Protein AF-A0A918YPI5-F1 (afdb_monomer_lite)

Structure (mmCIF, N/CA/C/O backbone):
data_AF-A0A918YPI5-F1
#
_entry.id   AF-A0A918YPI5-F1
#
loo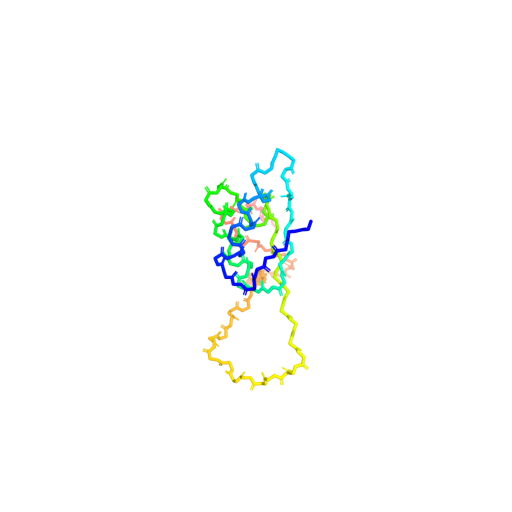p_
_atom_site.group_PDB
_atom_site.id
_atom_site.type_symbol
_atom_site.label_atom_id
_atom_site.label_alt_id
_atom_site.label_comp_id
_atom_site.label_asym_id
_atom_site.label_entity_id
_atom_site.label_seq_id
_atom_site.pdbx_PDB_ins_code
_atom_site.Cartn_x
_atom_site.Cartn_y
_atom_site.Cartn_z
_atom_site.occupancy
_atom_site.B_iso_or_equiv
_atom_site.auth_seq_id
_atom_site.auth_comp_id
_atom_site.auth_asym_id
_atom_site.auth_atom_id
_atom_site.pdbx_PDB_model_num
ATOM 1 N N . MET A 1 1 ? -10.553 8.796 -3.386 1.00 80.19 1 MET A N 1
ATOM 2 C CA . MET A 1 1 ? -9.413 8.708 -4.328 1.00 80.19 1 MET A CA 1
ATOM 3 C C . MET A 1 1 ? -8.323 9.643 -3.834 1.00 80.19 1 MET A C 1
ATOM 5 O O . MET A 1 1 ? -8.571 10.841 -3.784 1.00 80.19 1 MET A O 1
ATOM 9 N N . VAL A 1 2 ? -7.170 9.105 -3.426 1.00 91.50 2 VAL A N 1
ATOM 10 C CA . VAL A 1 2 ? -6.029 9.889 -2.917 1.00 91.50 2 VAL A CA 1
ATOM 11 C C . VAL A 1 2 ? -5.046 10.130 -4.058 1.00 91.50 2 VAL A C 1
ATOM 13 O O . VAL A 1 2 ? -4.712 9.202 -4.792 1.00 91.50 2 VAL A O 1
ATOM 16 N N . LYS A 1 3 ? -4.615 11.380 -4.243 1.00 93.81 3 LYS A N 1
ATOM 17 C CA . LYS A 1 3 ? -3.623 11.747 -5.262 1.00 93.81 3 LYS A CA 1
ATOM 18 C C . LYS A 1 3 ? -2.233 11.694 -4.640 1.00 93.81 3 LYS A C 1
ATOM 20 O O . LYS A 1 3 ? -1.996 12.351 -3.635 1.00 93.81 3 LYS A O 1
ATOM 25 N N . THR A 1 4 ? -1.325 10.932 -5.241 1.00 95.12 4 THR A N 1
ATOM 26 C CA . THR A 1 4 ? 0.034 10.736 -4.724 1.00 95.12 4 THR A CA 1
ATOM 27 C C . THR A 1 4 ? 1.000 10.387 -5.859 1.00 95.12 4 THR A C 1
ATOM 29 O O . THR A 1 4 ? 0.563 10.059 -6.964 1.00 95.12 4 THR A O 1
ATOM 32 N N . GLN A 1 5 ? 2.307 10.479 -5.610 1.00 96.56 5 GLN A N 1
ATOM 33 C CA . GLN A 1 5 ? 3.330 10.157 -6.610 1.00 96.56 5 GLN A CA 1
ATOM 34 C C . GLN A 1 5 ? 3.470 8.644 -6.803 1.00 96.56 5 GLN A C 1
ATOM 36 O O . GLN A 1 5 ? 3.182 7.860 -5.898 1.00 96.56 5 GLN A O 1
ATOM 41 N N . LEU A 1 6 ? 3.954 8.225 -7.973 1.00 94.25 6 LEU A N 1
ATOM 42 C CA . LEU A 1 6 ? 4.098 6.816 -8.372 1.00 94.25 6 LEU A CA 1
ATOM 43 C C . LEU A 1 6 ? 5.317 6.112 -7.731 1.00 94.25 6 LEU A C 1
ATOM 45 O O . LEU A 1 6 ? 5.947 5.257 -8.354 1.00 94.25 6 LEU A O 1
ATOM 49 N N . THR A 1 7 ? 5.667 6.477 -6.494 1.00 96.19 7 THR A N 1
ATOM 50 C CA . THR A 1 7 ? 6.766 5.871 -5.724 1.00 96.19 7 THR A CA 1
ATOM 51 C C . THR A 1 7 ? 6.227 5.024 -4.575 1.00 96.19 7 THR A C 1
ATOM 53 O O . THR A 1 7 ? 5.065 5.146 -4.175 1.00 96.19 7 THR A O 1
ATOM 56 N N . ARG A 1 8 ? 7.081 4.164 -4.014 1.00 97.56 8 ARG A N 1
ATOM 57 C CA . ARG A 1 8 ? 6.708 3.300 -2.890 1.00 97.56 8 ARG A CA 1
ATOM 58 C C . ARG A 1 8 ? 6.417 4.093 -1.623 1.00 97.56 8 ARG A C 1
ATOM 60 O O . ARG A 1 8 ? 5.441 3.804 -0.941 1.00 97.56 8 ARG A O 1
ATOM 67 N N . GLU A 1 9 ? 7.238 5.090 -1.321 1.00 98.31 9 GLU A N 1
ATOM 68 C CA . GLU A 1 9 ? 7.129 5.930 -0.123 1.00 98.31 9 GLU A CA 1
ATOM 69 C C . GLU A 1 9 ? 5.804 6.698 -0.130 1.00 98.31 9 GLU A C 1
ATOM 71 O O . GLU A 1 9 ? 5.063 6.704 0.847 1.00 98.31 9 GLU A O 1
ATOM 76 N N . HIS A 1 10 ? 5.463 7.274 -1.282 1.00 97.94 10 HIS A N 1
ATOM 77 C CA . HIS A 1 10 ? 4.219 8.005 -1.490 1.00 97.94 10 HIS A CA 1
ATOM 78 C C . HIS A 1 10 ? 2.986 7.092 -1.496 1.00 97.94 10 HIS A C 1
ATOM 80 O O . HIS A 1 10 ? 1.926 7.488 -1.003 1.00 97.94 10 HIS A O 1
ATOM 86 N N . GLY A 1 11 ? 3.121 5.867 -2.017 1.00 97.25 11 GLY A N 1
ATOM 87 C CA . GLY A 1 11 ? 2.098 4.828 -1.903 1.00 97.25 11 GLY A CA 1
ATOM 88 C C . GLY A 1 11 ? 1.859 4.401 -0.455 1.00 97.25 11 GLY A C 1
ATOM 89 O O . GLY A 1 11 ? 0.711 4.271 -0.044 1.00 97.25 11 GLY A O 1
ATOM 90 N N . TYR A 1 12 ? 2.925 4.260 0.337 1.00 98.31 12 TYR A N 1
ATOM 91 C CA . TYR A 1 12 ? 2.845 3.963 1.767 1.00 98.31 12 TYR A CA 1
ATOM 92 C C . TYR A 1 12 ? 2.112 5.073 2.528 1.00 98.31 12 TYR A C 1
ATOM 94 O O . TYR A 1 12 ? 1.144 4.792 3.228 1.00 98.31 12 TYR A O 1
ATOM 102 N N . THR A 1 13 ? 2.500 6.341 2.351 1.00 98.19 13 THR A N 1
ATOM 103 C CA . THR A 1 13 ? 1.839 7.461 3.043 1.00 98.19 13 THR A CA 1
ATOM 104 C C . THR A 1 13 ? 0.348 7.540 2.706 1.00 98.19 13 THR A C 1
ATOM 106 O O . THR A 1 13 ? -0.476 7.669 3.609 1.00 98.19 13 THR A O 1
ATOM 109 N N . ALA A 1 14 ? -0.015 7.394 1.427 1.00 97.69 14 ALA A N 1
ATOM 110 C CA . ALA A 1 14 ? -1.417 7.385 1.007 1.00 97.69 14 ALA A CA 1
ATOM 111 C C . ALA A 1 14 ? -2.191 6.172 1.558 1.00 97.69 14 ALA A C 1
ATOM 113 O O . ALA A 1 14 ? -3.363 6.289 1.917 1.00 97.69 14 ALA A O 1
ATOM 114 N N . ALA A 1 15 ? -1.548 5.006 1.646 1.00 97.62 15 ALA A N 1
ATOM 115 C CA . ALA A 1 15 ? -2.153 3.817 2.230 1.00 97.62 15 ALA A CA 1
ATOM 116 C C . ALA A 1 15 ? -2.354 3.955 3.744 1.00 97.62 15 ALA A C 1
ATOM 118 O O . ALA A 1 15 ? -3.385 3.513 4.239 1.00 97.62 15 ALA A O 1
ATOM 119 N N . VAL A 1 16 ? -1.433 4.595 4.475 1.00 97.75 16 VAL A N 1
ATOM 120 C CA . VAL A 1 16 ? -1.613 4.892 5.909 1.00 97.75 16 VAL A CA 1
ATOM 121 C C . VAL A 1 16 ? -2.855 5.750 6.114 1.00 97.75 16 VAL A C 1
ATOM 123 O O . VAL A 1 16 ? -3.683 5.419 6.961 1.00 97.75 16 VAL A O 1
ATOM 126 N N . GLU A 1 17 ? -3.019 6.803 5.312 1.00 96.00 17 GLU A N 1
ATOM 127 C CA . GLU A 1 17 ? -4.190 7.681 5.372 1.00 96.00 17 GLU A CA 1
ATOM 128 C C . GLU A 1 17 ? -5.490 6.900 5.132 1.00 96.00 17 GLU A C 1
ATOM 130 O O . GLU A 1 17 ? -6.407 6.958 5.949 1.00 96.00 17 GLU A O 1
ATOM 135 N N . LEU A 1 18 ? -5.551 6.113 4.053 1.00 96.69 18 LEU A N 1
ATOM 136 C CA . LEU A 1 18 ? -6.746 5.347 3.686 1.00 96.69 18 LEU A CA 1
ATOM 137 C C . LEU A 1 18 ? -7.070 4.222 4.670 1.00 96.69 18 LEU A C 1
ATOM 139 O O . LEU A 1 18 ? -8.233 4.015 5.012 1.00 96.69 18 LEU A O 1
ATOM 143 N N . LEU A 1 19 ? -6.062 3.467 5.104 1.00 96.75 19 LEU A N 1
ATOM 144 C CA . LEU A 1 19 ? -6.263 2.271 5.921 1.00 96.75 19 LEU A CA 1
ATOM 145 C C . LEU A 1 19 ? -6.465 2.584 7.409 1.00 96.75 19 LEU A C 1
ATOM 147 O O . LEU A 1 19 ? -6.860 1.692 8.159 1.00 96.75 19 LEU A O 1
ATOM 151 N N . SER A 1 20 ? -6.239 3.833 7.823 1.00 95.06 20 SER A N 1
ATOM 152 C CA . SER A 1 20 ? -6.506 4.313 9.187 1.00 95.06 20 SER A CA 1
ATOM 153 C C . SER A 1 20 ? -7.888 4.957 9.351 1.00 95.06 20 SER A C 1
ATOM 155 O O . SER A 1 20 ? -8.235 5.379 10.454 1.00 95.06 20 SER A O 1
ATOM 157 N N . LEU A 1 21 ? -8.685 5.055 8.280 1.00 95.50 21 LEU A N 1
ATOM 158 C CA . LEU A 1 21 ? -10.051 5.572 8.358 1.00 95.50 21 LEU A CA 1
ATOM 159 C C . LEU A 1 21 ? -10.932 4.676 9.237 1.00 95.50 21 LEU A C 1
ATOM 161 O O . LEU A 1 21 ? -10.774 3.457 9.261 1.00 95.50 21 LEU A O 1
ATOM 165 N N . THR A 1 22 ? -11.903 5.285 9.926 1.00 94.50 22 THR A N 1
ATOM 166 C CA . THR A 1 22 ? -12.896 4.544 10.721 1.00 94.50 22 THR A CA 1
ATOM 167 C C . THR A 1 22 ? -13.691 3.576 9.849 1.00 94.50 22 THR A C 1
ATOM 169 O O . THR A 1 22 ? -13.857 2.417 10.218 1.00 94.50 22 THR A O 1
ATOM 172 N N . ASP A 1 23 ? -14.136 4.042 8.679 1.00 94.44 23 ASP A N 1
ATOM 173 C CA . ASP A 1 23 ? -14.693 3.190 7.630 1.00 94.44 23 ASP A CA 1
ATOM 174 C C . ASP A 1 23 ? -13.583 2.828 6.638 1.00 94.44 23 ASP A C 1
ATOM 176 O O . ASP A 1 23 ? -13.340 3.505 5.634 1.00 94.44 23 ASP A O 1
ATOM 180 N N . ARG A 1 24 ? -12.806 1.812 7.013 1.00 95.88 24 ARG A N 1
ATOM 181 C CA . ARG A 1 24 ? -11.619 1.385 6.277 1.00 95.88 24 ARG A CA 1
ATOM 182 C C . ARG A 1 24 ? -12.002 0.627 4.998 1.00 95.88 24 ARG A C 1
ATOM 184 O O . ARG A 1 24 ? -12.761 -0.340 5.081 1.00 95.88 24 ARG A O 1
ATOM 191 N N . PRO A 1 25 ? -11.392 0.934 3.838 1.00 96.69 25 PRO A N 1
ATOM 192 C CA . PRO A 1 25 ? -11.630 0.168 2.620 1.00 96.69 25 PRO A CA 1
ATOM 193 C C . PRO A 1 25 ? -11.103 -1.272 2.729 1.00 96.69 25 PRO A C 1
ATOM 195 O O . PRO A 1 25 ? -10.035 -1.526 3.285 1.00 96.69 25 PRO A O 1
ATOM 198 N N . THR A 1 26 ? -11.827 -2.217 2.128 1.00 97.38 26 THR A N 1
ATOM 199 C CA . THR A 1 26 ? -11.428 -3.636 2.022 1.00 97.38 26 THR A CA 1
ATOM 200 C C . THR A 1 26 ? -10.609 -3.937 0.768 1.00 97.38 26 THR A C 1
ATOM 202 O O . THR A 1 26 ? -10.085 -5.040 0.620 1.00 97.38 26 THR A O 1
ATOM 205 N N . ALA A 1 27 ? -10.467 -2.967 -0.138 1.00 96.69 27 ALA A N 1
ATOM 206 C CA . ALA A 1 27 ? -9.648 -3.085 -1.334 1.00 96.69 27 ALA A CA 1
ATOM 207 C C . ALA A 1 27 ? -9.000 -1.748 -1.712 1.00 96.69 27 ALA A C 1
ATOM 209 O O . ALA A 1 27 ? -9.621 -0.690 -1.591 1.00 96.69 27 ALA A O 1
ATOM 210 N N . VAL A 1 28 ? -7.765 -1.805 -2.211 1.00 96.25 28 VAL A N 1
ATOM 211 C CA . VAL A 1 28 ? -7.024 -0.653 -2.736 1.00 96.25 28 VAL A CA 1
ATOM 212 C C . VAL A 1 28 ? -6.526 -0.967 -4.143 1.00 96.25 28 VAL A C 1
ATOM 214 O O . VAL A 1 28 ? -5.860 -1.977 -4.371 1.00 96.25 28 VAL A O 1
ATOM 217 N N . PHE A 1 29 ? -6.829 -0.063 -5.073 1.00 95.94 29 PHE A N 1
ATOM 218 C CA . PHE A 1 29 ? -6.247 -0.036 -6.411 1.00 95.94 29 PHE A CA 1
ATOM 219 C C . PHE A 1 29 ? -5.135 1.006 -6.453 1.00 95.94 29 PHE A C 1
ATOM 221 O O . PHE A 1 29 ? -5.349 2.155 -6.054 1.00 95.94 29 PHE A O 1
ATOM 228 N N . THR A 1 30 ? -3.967 0.617 -6.950 1.00 95.81 30 THR A N 1
ATOM 229 C CA . THR A 1 30 ? -2.822 1.510 -7.131 1.00 95.81 30 THR A CA 1
ATOM 230 C C . THR A 1 30 ? -2.490 1.677 -8.606 1.00 95.81 30 THR A C 1
ATOM 232 O O . THR A 1 30 ? -2.750 0.797 -9.425 1.00 95.81 30 THR A O 1
ATOM 235 N N . ALA A 1 31 ? -1.915 2.828 -8.949 1.00 93.00 31 ALA A N 1
ATOM 236 C CA . ALA A 1 31 ? -1.616 3.188 -10.334 1.00 93.00 31 ALA A CA 1
ATOM 237 C C . ALA A 1 31 ? -0.297 2.595 -10.857 1.00 93.00 31 ALA A C 1
ATOM 239 O O . ALA A 1 31 ? 0.040 2.840 -12.009 1.00 93.00 31 ALA A O 1
ATOM 240 N N . ASN A 1 32 ? 0.462 1.901 -10.001 1.00 92.69 32 ASN A N 1
ATOM 241 C CA . ASN A 1 32 ? 1.587 1.033 -10.353 1.00 92.69 32 ASN A CA 1
ATOM 242 C C . ASN A 1 32 ? 1.932 0.077 -9.199 1.00 92.69 32 ASN A C 1
ATOM 244 O O . ASN A 1 32 ? 1.395 0.182 -8.086 1.00 92.69 32 ASN A O 1
ATOM 248 N N . ASP A 1 33 ? 2.876 -0.825 -9.461 1.00 93.56 33 ASP A N 1
ATOM 249 C CA . ASP A 1 33 ? 3.345 -1.820 -8.492 1.00 93.56 33 ASP A CA 1
ATOM 250 C C . ASP A 1 33 ? 4.160 -1.202 -7.349 1.00 93.56 33 ASP A C 1
ATOM 252 O O . ASP A 1 33 ? 4.117 -1.687 -6.219 1.00 93.56 33 ASP A O 1
ATOM 256 N N . MET A 1 34 ? 4.866 -0.091 -7.591 1.00 95.69 34 MET A N 1
ATOM 257 C CA . MET A 1 34 ? 5.623 0.592 -6.534 1.00 95.69 34 MET A CA 1
ATOM 258 C C . MET A 1 34 ? 4.698 1.126 -5.443 1.00 95.69 34 MET A C 1
ATOM 260 O O . MET A 1 34 ? 4.960 0.930 -4.256 1.00 95.69 34 MET A O 1
ATOM 264 N N . GLN A 1 35 ? 3.581 1.739 -5.825 1.00 96.81 35 GLN A N 1
ATOM 265 C CA . GLN A 1 35 ? 2.552 2.140 -4.874 1.00 96.81 35 GLN A CA 1
ATOM 266 C C . GLN A 1 35 ? 1.905 0.933 -4.185 1.00 96.81 35 GLN A C 1
ATOM 268 O O . GLN A 1 35 ? 1.656 0.998 -2.979 1.00 96.81 35 GLN A O 1
ATOM 273 N N . ALA A 1 36 ? 1.683 -0.173 -4.910 1.00 96.75 36 ALA A N 1
ATOM 274 C CA . ALA A 1 36 ? 1.163 -1.407 -4.321 1.00 96.75 36 ALA A CA 1
ATOM 275 C C . ALA A 1 36 ? 2.088 -1.915 -3.207 1.00 96.75 36 ALA A C 1
ATOM 277 O O . ALA A 1 36 ? 1.610 -2.251 -2.126 1.00 96.75 36 ALA A O 1
ATOM 278 N N . LEU A 1 37 ? 3.410 -1.901 -3.415 1.00 97.44 37 LEU A N 1
ATOM 279 C CA . LEU A 1 37 ? 4.392 -2.269 -2.386 1.00 97.44 37 LEU A CA 1
ATOM 280 C C . LEU A 1 37 ? 4.288 -1.389 -1.134 1.00 97.44 37 LEU A C 1
ATOM 282 O O . LEU A 1 37 ? 4.419 -1.897 -0.019 1.00 97.44 37 LEU A O 1
ATOM 286 N N . GLY A 1 38 ? 4.031 -0.091 -1.305 1.00 97.44 38 GLY A N 1
ATOM 287 C CA . GLY A 1 38 ? 3.757 0.820 -0.193 1.00 97.44 38 GLY A CA 1
ATOM 288 C C . GLY A 1 38 ? 2.504 0.410 0.585 1.00 97.44 38 GLY A C 1
ATOM 289 O O . GLY A 1 38 ? 2.555 0.280 1.807 1.00 97.44 38 GLY A O 1
ATOM 290 N N . ALA A 1 39 ? 1.414 0.101 -0.122 1.00 97.62 39 ALA A N 1
ATOM 291 C CA . ALA A 1 39 ? 0.172 -0.373 0.487 1.00 97.62 39 ALA A CA 1
ATOM 292 C C . ALA A 1 39 ? 0.334 -1.722 1.210 1.00 97.62 39 ALA A C 1
ATOM 294 O O . ALA A 1 39 ? -0.179 -1.890 2.316 1.00 97.62 39 ALA A O 1
ATOM 295 N N . TYR A 1 40 ? 1.091 -2.663 0.639 1.00 97.75 40 TYR A N 1
ATOM 296 C CA . TYR A 1 40 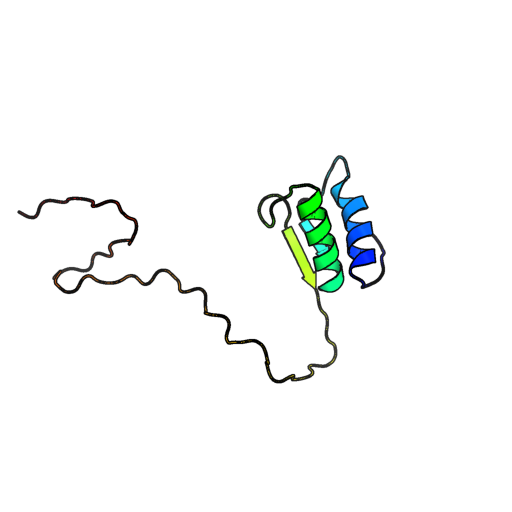? 1.427 -3.935 1.288 1.00 97.75 40 TYR A CA 1
ATOM 297 C C . TYR A 1 40 ? 2.206 -3.733 2.584 1.00 97.75 40 TYR A C 1
ATOM 299 O O . TYR A 1 40 ? 1.949 -4.423 3.572 1.00 97.75 40 TYR A O 1
ATOM 307 N N . GLN A 1 41 ? 3.158 -2.800 2.594 1.00 97.94 41 GLN A N 1
ATOM 308 C CA . GLN A 1 41 ? 3.901 -2.474 3.803 1.00 97.94 41 GLN A CA 1
ATOM 309 C C . GLN A 1 41 ? 2.960 -1.949 4.893 1.00 97.94 41 GLN A C 1
ATOM 311 O O . GLN A 1 41 ? 2.953 -2.496 5.994 1.00 97.94 41 GLN A O 1
ATOM 316 N N . THR A 1 42 ? 2.114 -0.969 4.573 1.00 97.88 42 THR A N 1
ATOM 317 C CA . THR A 1 42 ? 1.132 -0.435 5.525 1.00 97.88 42 THR A CA 1
ATOM 318 C C . THR A 1 42 ? 0.182 -1.517 6.034 1.00 97.88 42 THR A C 1
ATOM 320 O O . THR A 1 42 ? -0.066 -1.609 7.233 1.00 97.88 42 THR A O 1
ATOM 323 N N . ALA A 1 43 ? -0.325 -2.378 5.147 1.00 97.69 43 ALA A N 1
ATOM 324 C CA . ALA A 1 43 ? -1.208 -3.477 5.525 1.00 97.69 43 ALA A CA 1
ATOM 325 C C . ALA A 1 43 ? -0.551 -4.397 6.563 1.00 97.69 43 ALA A C 1
ATOM 327 O O . ALA A 1 43 ? -1.176 -4.738 7.566 1.00 97.69 43 ALA A O 1
ATOM 328 N N . ARG A 1 44 ? 0.730 -4.740 6.367 1.00 97.00 44 ARG A N 1
ATOM 329 C CA . ARG A 1 44 ? 1.500 -5.548 7.323 1.00 97.00 44 ARG A CA 1
ATOM 330 C C . ARG A 1 44 ? 1.665 -4.855 8.672 1.00 97.00 44 ARG A C 1
ATOM 332 O O . ARG A 1 44 ? 1.522 -5.515 9.696 1.00 97.00 44 ARG A O 1
ATOM 339 N N . GLU A 1 45 ? 1.958 -3.559 8.678 1.00 97.75 45 GLU A N 1
ATOM 340 C CA . GLU A 1 45 ? 2.130 -2.777 9.911 1.00 97.75 45 GLU A CA 1
ATOM 341 C C . GLU A 1 45 ? 0.821 -2.643 10.702 1.00 97.75 45 GLU A C 1
ATOM 343 O O . GLU A 1 45 ? 0.835 -2.675 11.930 1.00 97.75 45 GLU A O 1
ATOM 348 N N . LEU A 1 46 ? -0.318 -2.597 10.008 1.00 96.00 46 LEU A N 1
ATOM 349 C CA . LEU A 1 46 ? -1.657 -2.606 10.608 1.00 96.00 46 LEU A CA 1
ATOM 350 C C . LEU A 1 46 ? -2.173 -4.017 10.946 1.00 96.00 46 LEU A C 1
ATOM 352 O O . LEU A 1 46 ? -3.312 -4.164 11.390 1.00 96.00 46 LEU A O 1
ATOM 356 N N . GLY A 1 47 ? -1.368 -5.062 10.725 1.00 96.62 47 GLY A N 1
ATOM 357 C CA . GLY A 1 47 ? -1.742 -6.451 11.004 1.00 96.62 47 GLY A CA 1
ATOM 358 C C . GLY A 1 47 ? -2.817 -7.023 10.072 1.00 96.62 47 GLY A C 1
ATOM 359 O O . GLY A 1 47 ? -3.468 -8.006 10.423 1.00 96.62 47 GLY A O 1
ATOM 360 N N . LEU A 1 48 ? -3.017 -6.430 8.894 1.00 97.44 48 LEU A N 1
ATOM 361 C CA . LEU A 1 48 ? -3.994 -6.877 7.903 1.00 97.44 48 LEU A CA 1
ATOM 362 C C . LEU A 1 48 ? -3.420 -7.989 7.036 1.00 97.44 48 LEU A C 1
ATOM 364 O O . LEU A 1 48 ? -2.322 -7.874 6.484 1.00 97.44 48 LEU A O 1
ATOM 368 N N . ARG A 1 49 ? -4.184 -9.069 6.868 1.00 97.00 49 ARG A N 1
ATOM 369 C CA . ARG A 1 49 ? -3.811 -10.170 5.981 1.00 97.00 49 ARG A CA 1
ATOM 370 C C . ARG A 1 49 ? -4.321 -9.874 4.583 1.00 97.00 49 ARG A C 1
ATOM 372 O O . ARG A 1 49 ? -5.522 -9.758 4.368 1.00 97.00 49 ARG A O 1
ATOM 379 N N . VAL A 1 50 ? -3.422 -9.836 3.612 1.00 95.88 50 VAL A N 1
ATOM 380 C CA . VAL A 1 50 ? -3.797 -9.805 2.194 1.00 95.88 50 VAL A CA 1
ATOM 381 C C . VAL A 1 50 ? -3.890 -11.250 1.686 1.00 95.88 50 VAL A C 1
ATOM 383 O O . VAL A 1 50 ? -2.975 -12.028 1.965 1.00 95.88 50 VAL A O 1
ATOM 386 N N . PRO A 1 51 ? -4.967 -11.666 0.987 1.00 95.81 51 PRO A N 1
ATOM 387 C CA . PRO A 1 51 ? -6.131 -10.876 0.556 1.00 95.81 51 PRO A CA 1
ATOM 388 C C . PRO A 1 51 ? -7.333 -10.868 1.526 1.00 95.81 51 PRO A C 1
ATOM 390 O O . PRO A 1 51 ? -8.361 -10.285 1.203 1.00 95.81 51 PRO A O 1
ATOM 393 N N . HIS A 1 52 ? -7.247 -11.539 2.680 1.00 96.75 52 HIS A N 1
ATOM 394 C CA . HIS A 1 52 ? -8.406 -11.832 3.542 1.00 96.75 52 HIS A CA 1
ATOM 395 C C . HIS A 1 52 ? -9.072 -10.593 4.157 1.00 96.75 52 HIS A C 1
ATOM 397 O O . HIS A 1 52 ? -10.294 -10.490 4.154 1.00 96.75 52 HIS A O 1
ATOM 403 N N . ASP A 1 53 ? -8.272 -9.678 4.702 1.00 96.75 53 ASP A N 1
ATOM 404 C CA . ASP A 1 53 ? -8.740 -8.472 5.390 1.00 96.75 53 ASP A CA 1
ATOM 405 C C . ASP A 1 53 ? -8.626 -7.226 4.484 1.00 96.75 53 ASP A C 1
ATOM 407 O O . ASP A 1 53 ? -9.321 -6.232 4.698 1.00 96.75 53 ASP A O 1
ATOM 411 N N . LEU A 1 54 ? -7.746 -7.275 3.475 1.00 97.69 54 LEU A N 1
ATOM 412 C CA . LEU A 1 54 ? -7.514 -6.217 2.492 1.00 97.69 54 LEU A CA 1
ATOM 413 C C . LEU A 1 54 ? -7.056 -6.823 1.161 1.00 97.69 54 LEU A C 1
ATOM 415 O O . LEU A 1 54 ? -6.090 -7.579 1.134 1.00 97.69 54 LEU A O 1
ATOM 419 N N . SER A 1 55 ? -7.681 -6.440 0.053 1.00 97.81 55 SER A N 1
ATOM 420 C CA . SER A 1 55 ? -7.205 -6.746 -1.302 1.00 97.81 55 SER A CA 1
ATOM 421 C C . SER A 1 55 ? -6.365 -5.598 -1.866 1.00 97.81 55 SER A C 1
ATOM 423 O O . SER A 1 55 ? -6.724 -4.432 -1.717 1.00 97.81 55 SER A O 1
ATOM 425 N N . VAL A 1 56 ? -5.257 -5.907 -2.543 1.00 96.62 56 VAL A N 1
ATOM 426 C CA . VAL A 1 56 ? -4.377 -4.901 -3.164 1.00 96.62 56 VAL A CA 1
ATOM 427 C C . VAL A 1 56 ? -4.155 -5.262 -4.625 1.00 96.62 56 VAL A C 1
ATOM 429 O O . VAL A 1 56 ? -3.715 -6.372 -4.925 1.00 96.62 56 VAL A O 1
ATOM 432 N N . VAL A 1 57 ? -4.443 -4.322 -5.524 1.00 94.19 57 VAL A N 1
ATOM 433 C CA . VAL A 1 57 ? -4.261 -4.483 -6.972 1.00 94.19 57 VAL A CA 1
ATOM 434 C C . VAL A 1 57 ? -3.368 -3.363 -7.493 1.00 94.19 57 VAL A C 1
ATOM 436 O O . VAL A 1 57 ? -3.733 -2.193 -7.394 1.00 94.19 57 VAL A O 1
ATOM 439 N N . GLY A 1 58 ? -2.215 -3.733 -8.055 1.00 90.75 58 GLY A N 1
ATOM 440 C CA . GLY A 1 58 ? -1.349 -2.834 -8.816 1.00 90.75 58 GLY A CA 1
ATOM 441 C C . GLY A 1 58 ? -1.712 -2.846 -10.294 1.00 90.75 58 GLY A C 1
ATOM 442 O O . GLY A 1 58 ? -1.946 -3.908 -10.869 1.00 90.75 58 GLY A O 1
ATOM 443 N N . LEU A 1 59 ? -1.799 -1.663 -10.899 1.00 86.69 59 LEU A N 1
ATOM 444 C CA . LEU A 1 59 ? -1.986 -1.504 -12.337 1.00 86.69 59 LEU A CA 1
ATOM 445 C C . LEU A 1 59 ? -0.721 -0.911 -12.935 1.00 86.69 59 LEU A C 1
ATOM 447 O O . LEU A 1 59 ? -0.432 0.248 -12.697 1.00 86.69 59 LEU A O 1
ATOM 451 N N . GLU A 1 60 ? 0.011 -1.665 -13.739 1.00 83.06 60 GLU A N 1
ATOM 452 C CA . GLU A 1 60 ? 1.067 -1.120 -14.594 1.00 83.06 60 GLU A CA 1
ATOM 453 C C . GLU A 1 60 ? 0.508 -0.970 -16.012 1.00 83.06 60 GLU A C 1
ATOM 455 O O . GLU A 1 60 ? -0.066 -1.908 -16.571 1.00 83.06 60 GLU A O 1
ATOM 460 N N . ILE A 1 61 ? 0.624 0.228 -16.584 1.00 76.19 61 ILE A N 1
ATOM 461 C CA . ILE A 1 61 ? 0.147 0.537 -17.935 1.00 76.19 61 ILE A CA 1
ATOM 462 C C . ILE A 1 61 ? 1.333 0.916 -18.817 1.00 76.19 61 ILE A C 1
ATOM 464 O O . ILE A 1 61 ? 1.723 2.077 -18.919 1.00 76.19 61 ILE A O 1
ATOM 468 N N . ALA A 1 62 ? 1.899 -0.083 -19.488 1.00 71.12 62 ALA A N 1
ATOM 469 C CA . ALA A 1 62 ? 2.978 0.122 -20.442 1.00 71.12 62 ALA A CA 1
ATOM 470 C C . ALA A 1 62 ? 2.417 0.433 -21.841 1.00 71.12 62 ALA A C 1
ATOM 472 O O . ALA A 1 62 ? 1.807 -0.421 -22.482 1.00 71.12 62 ALA A O 1
ATOM 473 N N . THR A 1 63 ? 2.664 1.643 -22.351 1.00 73.31 63 THR A N 1
ATOM 474 C CA . THR A 1 63 ? 2.306 2.031 -23.735 1.00 73.31 63 THR A CA 1
ATOM 475 C C . THR A 1 63 ? 3.151 1.302 -24.784 1.00 73.31 63 THR A C 1
ATOM 477 O O . THR A 1 63 ? 2.707 1.082 -25.908 1.00 73.31 63 THR A O 1
ATOM 480 N N . THR A 1 64 ? 4.368 0.906 -24.415 1.00 66.88 64 THR A N 1
ATOM 481 C CA . THR A 1 64 ? 5.309 0.211 -25.293 1.00 66.88 64 THR A CA 1
ATOM 482 C C . THR A 1 64 ? 5.660 -1.127 -24.669 1.00 66.88 64 THR A C 1
ATOM 484 O O . THR A 1 64 ? 6.241 -1.183 -23.584 1.00 66.88 64 THR A O 1
ATOM 487 N N . LEU A 1 65 ? 5.342 -2.216 -25.368 1.00 66.19 65 LEU A N 1
ATOM 488 C CA . LEU A 1 65 ? 5.775 -3.549 -24.970 1.00 66.19 65 LEU A CA 1
ATOM 489 C C . LEU A 1 65 ? 7.273 -3.674 -25.241 1.00 66.19 65 LEU A C 1
ATOM 491 O O . LEU A 1 65 ? 7.707 -3.884 -26.372 1.00 66.19 65 LEU A O 1
ATOM 495 N N . THR A 1 66 ? 8.068 -3.516 -24.188 1.00 68.44 66 THR A N 1
ATOM 496 C CA . THR A 1 66 ? 9.506 -3.764 -24.260 1.00 68.44 66 THR A CA 1
ATOM 497 C C . THR A 1 66 ? 9.727 -5.219 -23.882 1.00 68.44 66 THR A C 1
ATOM 499 O O . THR A 1 66 ? 9.571 -5.586 -22.718 1.00 68.44 66 THR A O 1
ATOM 502 N N . VAL A 1 67 ? 10.060 -6.065 -24.858 1.00 76.00 67 VAL A N 1
ATOM 503 C CA . VAL A 1 67 ? 10.414 -7.458 -24.571 1.00 76.00 67 VAL A CA 1
ATOM 504 C C . VAL A 1 67 ? 11.752 -7.448 -23.842 1.00 76.00 67 VAL A C 1
ATOM 506 O O . VAL A 1 67 ? 12.786 -7.114 -24.417 1.00 76.00 67 VAL A O 1
ATOM 509 N N . ARG A 1 68 ? 11.721 -7.770 -22.550 1.00 64.19 68 ARG A N 1
ATOM 510 C CA . ARG A 1 68 ? 12.918 -8.082 -21.774 1.00 64.19 68 ARG A CA 1
ATOM 511 C C . ARG A 1 68 ? 12.995 -9.587 -21.614 1.00 64.19 68 ARG A C 1
ATOM 513 O O . ARG A 1 68 ? 12.014 -10.216 -21.229 1.00 64.19 68 ARG A O 1
ATOM 520 N N . GLU A 1 69 ? 14.156 -10.149 -21.923 1.00 74.50 69 GLU A N 1
ATOM 521 C CA . GLU A 1 69 ? 14.410 -11.561 -21.671 1.00 74.50 69 GLU A CA 1
ATOM 522 C C . GLU A 1 69 ? 14.280 -11.835 -20.168 1.00 74.50 69 GLU A C 1
ATOM 524 O O . GLU A 1 69 ? 14.825 -11.097 -19.340 1.00 74.50 69 GLU A O 1
ATOM 529 N N . SER A 1 70 ? 13.478 -12.841 -19.814 1.00 68.62 70 SER A N 1
ATOM 530 C CA . SER A 1 70 ? 13.162 -13.133 -18.418 1.00 68.62 70 SER A CA 1
ATOM 531 C C . SER A 1 70 ? 14.401 -13.662 -17.705 1.00 68.62 70 SER A C 1
ATOM 533 O O . SER A 1 70 ? 14.855 -14.768 -17.982 1.00 68.62 70 SER A O 1
ATOM 535 N N . THR A 1 71 ? 14.919 -12.898 -16.744 1.00 74.50 71 THR A N 1
ATOM 536 C CA . THR A 1 71 ? 15.964 -13.365 -15.817 1.00 74.50 71 THR A CA 1
ATOM 537 C C . THR A 1 71 ? 15.384 -14.061 -14.588 1.00 74.50 71 THR A C 1
ATOM 539 O O . THR A 1 71 ? 16.128 -14.647 -13.802 1.00 74.50 71 THR A O 1
ATOM 542 N N . ALA A 1 72 ? 14.061 -14.002 -14.402 1.00 66.81 72 ALA A N 1
ATOM 543 C CA . ALA A 1 72 ? 13.395 -14.715 -13.327 1.00 66.81 72 ALA A CA 1
ATOM 544 C C . ALA A 1 72 ? 13.423 -16.225 -13.619 1.00 66.81 72 ALA A C 1
ATOM 546 O O . ALA A 1 72 ? 13.121 -16.625 -14.750 1.00 66.81 72 ALA A O 1
ATOM 547 N N . PRO A 1 73 ? 13.753 -17.069 -12.624 1.00 60.88 73 PRO A N 1
ATOM 548 C CA . PRO A 1 73 ? 13.629 -18.511 -12.775 1.00 60.88 73 PRO A CA 1
ATOM 549 C C . PRO A 1 73 ? 12.175 -18.869 -13.119 1.00 60.88 73 PRO A C 1
ATOM 551 O O . PRO A 1 73 ? 11.260 -18.139 -12.718 1.00 60.88 73 PRO A O 1
ATOM 554 N N . PRO A 1 74 ? 11.940 -19.974 -13.852 1.00 62.62 74 PRO A N 1
ATOM 555 C CA . PRO A 1 74 ? 10.589 -20.413 -14.165 1.00 62.62 74 PRO A CA 1
ATOM 556 C C . PRO A 1 74 ? 9.805 -20.534 -12.860 1.00 62.62 74 PRO A C 1
ATOM 558 O O . PRO A 1 74 ? 10.199 -21.270 -11.951 1.00 62.62 74 PRO A O 1
ATOM 561 N N . GLN A 1 75 ? 8.717 -19.771 -12.755 1.00 63.56 75 GLN A N 1
ATOM 562 C CA . GLN A 1 75 ? 7.809 -19.887 -11.625 1.00 63.56 75 GLN A CA 1
ATOM 563 C C . GLN A 1 75 ? 7.282 -21.316 -11.669 1.00 63.56 75 GLN A C 1
ATOM 565 O O . GLN A 1 75 ? 6.690 -21.723 -12.672 1.00 63.56 75 GLN A O 1
ATOM 570 N N . ARG A 1 76 ? 7.577 -22.104 -10.627 1.00 48.72 76 ARG A N 1
ATOM 571 C CA . ARG A 1 76 ? 7.018 -23.447 -10.488 1.00 48.72 76 ARG A CA 1
ATOM 572 C C . ARG A 1 76 ? 5.511 -23.250 -10.557 1.00 48.72 76 ARG A C 1
ATOM 574 O O . ARG A 1 76 ? 4.957 -22.620 -9.662 1.00 48.72 76 ARG A O 1
ATOM 581 N N . GLY A 1 77 ? 4.893 -23.700 -11.650 1.00 48.00 77 GLY A N 1
ATOM 582 C CA . GLY A 1 77 ? 3.447 -23.631 -11.793 1.00 48.00 77 GLY A CA 1
ATOM 583 C C . GLY A 1 77 ? 2.834 -24.198 -10.524 1.00 48.00 77 GLY A C 1
ATOM 584 O O . GLY A 1 77 ? 3.333 -25.207 -10.019 1.00 48.00 77 GLY A O 1
ATOM 585 N N . GLU A 1 78 ? 1.831 -23.509 -9.982 1.00 47.62 78 GLU A N 1
ATOM 586 C CA . GLU A 1 78 ? 0.967 -24.036 -8.933 1.00 47.62 78 GLU A CA 1
ATOM 587 C C . GLU A 1 78 ? 0.539 -25.429 -9.395 1.00 47.62 78 GLU A C 1
ATOM 589 O O . GLU A 1 78 ? -0.309 -25.576 -10.279 1.00 47.62 78 GLU A O 1
ATOM 594 N N . ALA A 1 79 ? 1.217 -26.458 -8.888 1.00 46.75 79 ALA A N 1
ATOM 595 C CA . ALA A 1 79 ? 0.856 -27.826 -9.160 1.00 46.75 79 ALA A CA 1
ATOM 596 C C . ALA A 1 79 ? -0.491 -27.996 -8.471 1.00 46.75 79 ALA A C 1
ATOM 598 O O . ALA A 1 79 ? -0.568 -28.149 -7.249 1.00 46.75 79 ALA A O 1
ATOM 599 N N . GLY A 1 80 ? -1.565 -27.898 -9.258 1.00 43.09 80 GLY A N 1
ATOM 600 C CA . GLY A 1 80 ? -2.860 -28.417 -8.852 1.00 43.09 80 GLY A CA 1
ATOM 601 C C . GLY A 1 80 ? -2.648 -29.830 -8.303 1.00 43.09 80 GLY A C 1
ATOM 602 O O . GLY A 1 80 ? -1.732 -30.519 -8.755 1.00 43.09 80 GLY A O 1
ATOM 603 N N . PRO A 1 81 ? -3.422 -30.250 -7.289 1.00 45.53 81 PRO A N 1
ATOM 604 C CA . PRO A 1 81 ? -3.158 -31.496 -6.590 1.00 45.53 81 PRO A CA 1
ATOM 605 C C . PRO A 1 81 ? -3.125 -32.627 -7.613 1.00 45.53 81 PRO A C 1
ATOM 607 O O . PRO A 1 81 ? -4.150 -32.934 -8.221 1.00 45.53 81 PRO A O 1
ATOM 610 N N . GLU A 1 82 ? -1.949 -33.220 -7.820 1.00 46.28 82 GLU A N 1
ATOM 611 C CA . GLU A 1 82 ? -1.831 -34.404 -8.653 1.00 46.28 82 GLU A CA 1
ATOM 612 C C . GLU A 1 82 ? -2.678 -35.490 -7.987 1.00 46.28 82 GLU A C 1
ATOM 614 O O . GLU A 1 82 ? -2.358 -35.991 -6.905 1.00 46.28 82 GLU A O 1
ATOM 619 N N . LEU A 1 83 ? -3.822 -35.805 -8.599 1.00 46.06 83 LEU A N 1
ATOM 620 C CA . LEU A 1 83 ? -4.565 -37.016 -8.297 1.00 46.06 83 LEU A CA 1
ATOM 621 C C . LEU A 1 83 ? -3.668 -38.192 -8.699 1.00 46.06 83 LEU A C 1
ATOM 623 O O . LEU A 1 83 ? -3.708 -38.671 -9.828 1.00 46.06 83 LEU A O 1
ATOM 627 N N . GLY A 1 84 ? -2.828 -38.642 -7.774 1.00 51.94 84 GLY A N 1
ATOM 628 C CA . GLY A 1 84 ? -2.119 -39.901 -7.922 1.00 51.94 84 GLY A CA 1
ATOM 629 C C . GLY A 1 84 ? -3.121 -41.048 -7.841 1.00 51.94 84 GLY A C 1
ATOM 630 O O . GLY A 1 84 ? -3.772 -41.237 -6.812 1.00 51.94 84 GLY A O 1
ATOM 631 N N . VAL A 1 85 ? -3.249 -41.822 -8.917 1.00 52.47 85 VAL A N 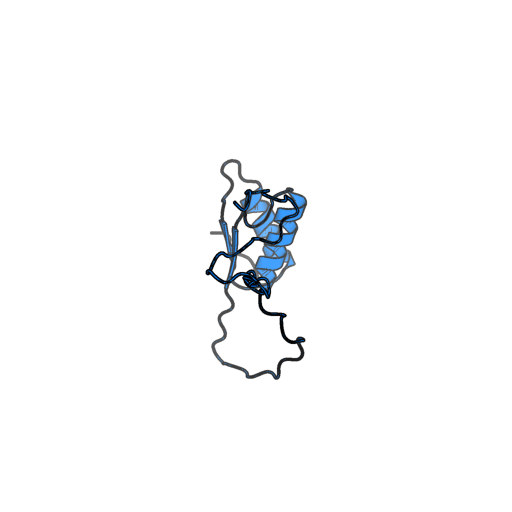1
ATOM 632 C CA . VAL A 1 85 ? -3.914 -43.128 -8.874 1.00 52.47 85 VAL A CA 1
ATOM 633 C C . VAL A 1 85 ? -2.939 -44.113 -8.231 1.00 52.47 85 VAL A C 1
ATOM 635 O O . VAL A 1 85 ? -1.811 -44.268 -8.699 1.00 52.47 85 VAL A O 1
ATOM 638 N N . CYS A 1 86 ? -3.345 -44.767 -7.140 1.00 44.62 86 CYS A N 1
ATOM 639 C CA . CYS A 1 86 ? -2.547 -45.827 -6.531 1.00 44.62 86 CYS A CA 1
ATOM 640 C C . CYS A 1 86 ? -2.382 -46.986 -7.532 1.00 44.62 86 CYS A C 1
ATOM 642 O O . CYS A 1 86 ? -3.393 -47.549 -7.964 1.00 44.62 86 CYS A O 1
ATOM 644 N N . PRO A 1 87 ? -1.148 -47.383 -7.892 1.00 45.22 87 PRO A N 1
ATOM 645 C CA . PRO A 1 87 ? -0.948 -48.515 -8.784 1.00 45.22 87 PRO A CA 1
ATOM 646 C C . PRO A 1 87 ? -1.398 -49.796 -8.067 1.00 45.22 87 PRO A C 1
ATOM 648 O O . PRO A 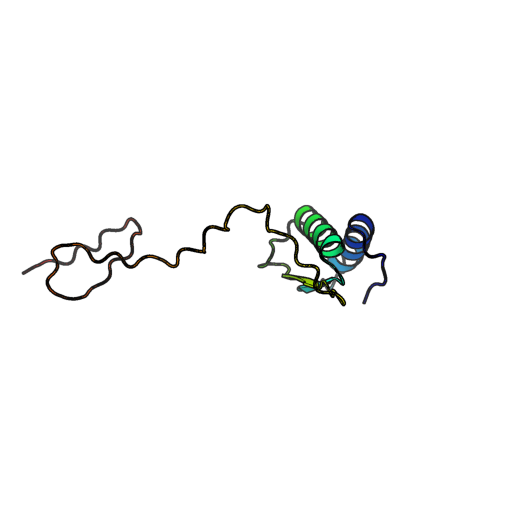1 87 ? -0.796 -50.197 -7.073 1.00 45.22 87 PRO A O 1
ATOM 651 N N . GLY A 1 88 ? -2.489 -50.406 -8.544 1.00 51.91 88 GLY A N 1
ATOM 652 C CA . GLY A 1 88 ? -3.027 -51.670 -8.021 1.00 51.91 88 GLY A CA 1
ATOM 653 C C . GLY A 1 88 ? -4.525 -51.693 -7.684 1.00 51.91 88 GLY A C 1
ATOM 654 O O . GLY A 1 88 ? -5.023 -52.755 -7.329 1.00 51.91 88 GLY A O 1
ATOM 655 N N . CYS A 1 89 ? -5.262 -50.580 -7.799 1.00 46.41 89 CYS A N 1
ATOM 656 C CA . CYS A 1 89 ? -6.731 -50.598 -7.697 1.00 46.41 89 CYS A CA 1
ATOM 657 C C . CYS A 1 89 ? -7.377 -50.794 -9.083 1.00 46.41 89 CYS A C 1
ATOM 659 O O . CYS A 1 89 ? -7.071 -50.016 -9.984 1.00 46.41 89 CYS A O 1
ATOM 661 N N . PRO A 1 90 ? -8.267 -51.788 -9.273 1.00 49.41 90 PRO A N 1
ATOM 662 C CA . PRO A 1 90 ? -8.899 -52.043 -10.566 1.00 49.41 90 PRO A CA 1
ATOM 663 C C . PRO A 1 90 ? -10.078 -51.106 -10.887 1.00 49.41 90 PRO A C 1
ATOM 665 O O . PRO A 1 90 ? -10.588 -51.171 -11.999 1.00 49.41 90 PRO A O 1
ATOM 668 N N . GLU A 1 91 ? -10.495 -50.213 -9.978 1.00 42.97 91 GLU A N 1
ATOM 669 C CA . GLU A 1 91 ? -11.580 -49.251 -10.233 1.00 42.97 91 GLU A CA 1
ATOM 670 C C . GLU A 1 91 ? -11.240 -47.831 -9.736 1.00 42.97 91 GLU A C 1
ATOM 672 O O . GLU A 1 91 ? -10.705 -47.639 -8.641 1.00 42.97 91 GLU A O 1
ATOM 677 N N . GLU A 1 92 ? -11.540 -46.833 -10.576 1.00 44.44 92 GLU A N 1
ATOM 678 C CA . GLU A 1 92 ? -11.190 -45.411 -10.450 1.00 44.44 92 GLU A CA 1
ATOM 679 C C . GLU A 1 92 ? -11.703 -44.745 -9.161 1.00 44.44 92 GLU A C 1
ATOM 681 O O . GLU A 1 92 ? -12.789 -44.159 -9.120 1.00 44.44 92 GLU A O 1
ATOM 686 N N . ARG A 1 93 ? -10.895 -44.730 -8.095 1.00 46.94 93 ARG A N 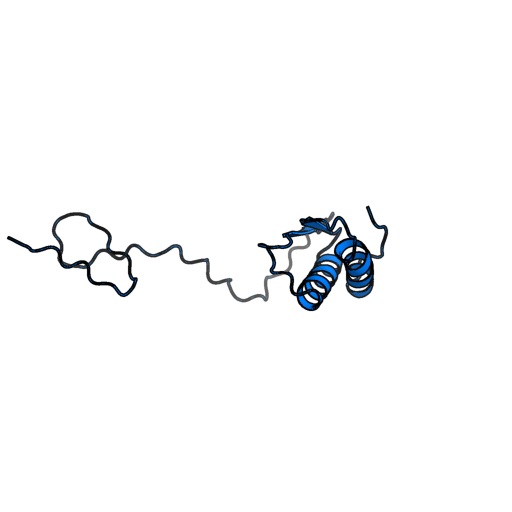1
ATOM 687 C CA . ARG A 1 93 ? -11.154 -43.847 -6.950 1.00 46.94 93 ARG A CA 1
ATOM 688 C C . ARG A 1 93 ? -9.898 -43.103 -6.514 1.00 46.94 93 ARG A C 1
ATOM 690 O O . ARG A 1 93 ? -8.907 -43.691 -6.098 1.00 46.94 93 ARG A O 1
ATOM 697 N N . ALA A 1 94 ? -9.971 -41.778 -6.594 1.00 44.09 94 ALA A N 1
ATOM 698 C CA . ALA A 1 94 ? -8.912 -40.868 -6.195 1.00 44.09 94 ALA A CA 1
ATOM 699 C C . ALA A 1 94 ? -8.808 -40.756 -4.667 1.00 44.09 94 ALA A C 1
ATOM 701 O O . ALA A 1 94 ? -9.763 -40.351 -3.999 1.00 44.09 94 ALA A O 1
ATOM 702 N N . THR A 1 95 ? -7.641 -41.058 -4.103 1.00 48.41 95 THR A N 1
ATOM 703 C CA . THR A 1 95 ? -7.337 -40.802 -2.687 1.00 48.41 95 THR A CA 1
ATOM 704 C C . THR A 1 95 ? -6.544 -39.511 -2.533 1.00 48.41 95 THR A C 1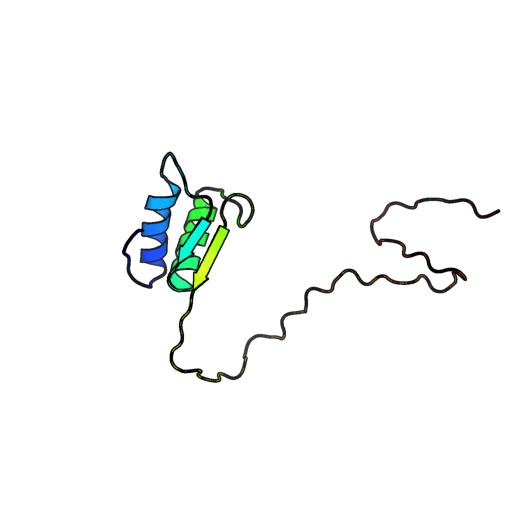
ATOM 706 O O . THR A 1 95 ? -5.466 -39.356 -3.099 1.00 48.41 95 THR A O 1
ATOM 709 N N . ARG A 1 96 ? -7.064 -38.574 -1.731 1.00 40.28 96 ARG A N 1
ATOM 710 C CA . ARG A 1 96 ? -6.377 -37.321 -1.392 1.00 40.28 96 ARG A CA 1
ATOM 711 C C . ARG A 1 96 ? -5.240 -37.608 -0.408 1.00 40.28 96 ARG A C 1
ATOM 713 O O . ARG A 1 96 ? -5.466 -38.227 0.632 1.00 40.28 96 ARG A O 1
ATOM 720 N N . ALA A 1 97 ? -4.038 -37.122 -0.706 1.00 46.66 97 ALA A N 1
ATOM 721 C CA . ALA A 1 97 ? -2.843 -37.270 0.125 1.00 46.66 97 ALA A CA 1
ATOM 722 C C . ALA A 1 97 ? -2.878 -36.375 1.384 1.00 46.66 97 ALA A C 1
ATOM 724 O O . ALA A 1 97 ? -2.044 -35.494 1.566 1.00 46.66 97 ALA A O 1
ATOM 725 N N . SER A 1 98 ? -3.853 -36.577 2.271 1.00 46.94 98 SER A N 1
ATOM 726 C CA . SER A 1 98 ? -3.889 -35.922 3.582 1.00 46.94 98 SER A CA 1
ATOM 727 C C . SER A 1 98 ? -4.085 -36.952 4.693 1.00 46.94 98 SER A C 1
ATOM 729 O O . SER A 1 98 ? -5.207 -37.146 5.142 1.00 46.94 98 SER A O 1
ATOM 731 N N . GLY A 1 99 ? -3.005 -37.627 5.106 1.00 40.12 99 GLY A N 1
ATOM 732 C CA . GLY A 1 99 ? -2.734 -38.142 6.466 1.00 40.12 99 GLY A CA 1
ATOM 733 C C . GLY A 1 99 ? -3.823 -38.836 7.312 1.00 40.12 99 GLY A C 1
ATOM 734 O O . GLY A 1 99 ? -3.602 -39.051 8.499 1.00 40.12 99 GLY A O 1
ATOM 735 N N . ARG A 1 100 ? -4.987 -39.198 6.774 1.00 38.81 100 ARG A N 1
ATOM 736 C CA . ARG A 1 100 ? -6.064 -39.915 7.464 1.00 38.81 100 ARG A CA 1
ATOM 737 C C . ARG A 1 100 ? -6.482 -41.088 6.595 1.00 38.81 100 ARG A C 1
ATOM 739 O O . ARG A 1 100 ? -7.137 -40.917 5.573 1.00 38.81 100 ARG A O 1
ATOM 746 N N . SER A 1 101 ? -6.092 -42.287 7.020 1.00 40.41 101 SER A N 1
ATOM 747 C CA . SER A 1 101 ? -6.526 -43.535 6.403 1.00 40.41 101 SER A CA 1
ATOM 748 C C . SER A 1 101 ? -8.034 -43.700 6.602 1.00 40.41 101 SER A C 1
ATOM 750 O O . SER A 1 101 ? -8.485 -43.971 7.719 1.00 40.41 101 SER A O 1
ATOM 752 N N . VAL A 1 102 ? -8.828 -43.572 5.542 1.00 41.22 102 VAL A N 1
ATOM 753 C CA . VAL A 1 102 ? -10.191 -44.107 5.554 1.00 41.22 102 VAL A CA 1
ATOM 754 C C . VAL A 1 102 ? -10.064 -45.600 5.268 1.00 41.22 102 VAL A C 1
ATOM 756 O O . VAL A 1 102 ? -9.949 -46.021 4.122 1.00 41.22 102 VAL A O 1
ATOM 759 N N . ARG A 1 103 ? -10.023 -46.411 6.332 1.00 47.12 103 ARG A N 1
ATOM 760 C CA . ARG A 1 103 ? -10.227 -47.858 6.220 1.00 47.12 103 ARG A CA 1
ATOM 761 C C . ARG A 1 103 ? -11.633 -48.078 5.677 1.00 47.12 103 ARG A C 1
ATOM 763 O O . ARG A 1 103 ? -12.602 -47.822 6.383 1.00 47.12 103 ARG A O 1
ATOM 770 N N . THR A 1 104 ? -11.744 -48.558 4.447 1.00 39.34 104 THR A N 1
ATOM 771 C CA . THR A 1 104 ? -12.965 -49.216 3.982 1.00 39.34 104 THR A CA 1
ATOM 772 C C . THR A 1 104 ? -12.592 -50.633 3.581 1.00 39.34 104 THR A C 1
ATOM 774 O O . THR A 1 104 ? -11.734 -50.870 2.740 1.00 39.34 104 THR A O 1
ATOM 777 N N . SER A 1 105 ? -13.164 -51.550 4.353 1.00 36.53 105 SER A N 1
ATOM 778 C CA . SER A 1 105 ? -13.089 -52.999 4.268 1.00 36.53 105 SER A CA 1
ATOM 779 C C . SER A 1 105 ? -13.265 -53.490 2.827 1.00 36.53 105 SER A C 1
ATOM 781 O O . SER A 1 105 ? -14.309 -53.230 2.237 1.00 36.53 105 SER A O 1
ATOM 783 N N . CYS A 1 106 ? -12.292 -54.227 2.286 1.00 32.53 106 CYS A N 1
ATOM 784 C CA . CYS A 1 106 ? -12.581 -55.191 1.222 1.00 32.53 106 CYS A CA 1
ATOM 785 C C . CYS A 1 106 ? -13.225 -56.407 1.891 1.00 32.53 106 CYS A C 1
ATOM 787 O O . CYS A 1 106 ? -12.625 -57.005 2.788 1.00 32.53 106 CYS A O 1
ATOM 789 N N . GLN A 1 107 ? -14.463 -56.700 1.509 1.00 38.25 107 GLN A N 1
ATOM 790 C CA . GLN A 1 107 ? -14.906 -58.081 1.349 1.00 38.25 107 GLN A CA 1
ATOM 791 C C . GLN A 1 107 ? -14.491 -58.512 -0.054 1.00 38.25 107 GLN A C 1
ATOM 793 O O . GLN A 1 107 ? -14.568 -57.639 -0.949 1.00 38.25 107 GLN A O 1
#

Radius of gyration: 22.89 Å; chains: 1; bounding box: 31×70×36 Å

InterPro domains:
  IPR028082 Periplasmic binding protein-like I [SSF53822] (3-74)
  IPR046335 Transcriptional regulator LacI/GalR-like, sensor domain [PF13377] (12-69)

Organism: NCBI:txid68171

Secondary structure (DSSP, 8-state):
-----SSHHHHHHHHHHHHTSSS--SEEEESSHHHHHHHHHHHHHTTPPTTTT-EEEE----SS-------SPPP--------PPPTT-SS--PPP-SS--------

pLDDT: mean 76.64, std 23.07, range [32.53, 98.31]

Sequence (107 aa):
MVKTQLTREHGYTAAVELLSLTDRPTAVFTANDMQALGAYQTARELGLRVPHDLSVVGLEIATTLTVRESTAPPQRGEAGPELGVCPGCPEERATRASGRSVRTSCQ

Foldseek 3Di:
DDDFDPALCRLLVVLLVQCPDPPHDQEDEDAAVRSLNSNVVNCVVVVHDPNPRHDYHGDDDDPDPDDDDDPDDPDPPPPDQPQDDDPPDPDDDGDDPDDDDPDDDDD